Protein AF-A0A645G2M2-F1 (afdb_monomer_lite)

Structure (mmCIF, N/CA/C/O backbone):
data_AF-A0A645G2M2-F1
#
_entry.id   AF-A0A645G2M2-F1
#
loop_
_atom_site.group_PDB
_atom_site.id
_atom_site.type_symbol
_atom_site.label_atom_id
_atom_site.label_alt_id
_atom_site.label_comp_id
_atom_site.label_asym_id
_atom_site.label_entity_id
_atom_site.label_seq_id
_atom_site.pdbx_PDB_ins_code
_atom_site.Cartn_x
_atom_site.Cartn_y
_atom_site.Cartn_z
_atom_site.occupancy
_atom_site.B_iso_or_equiv
_atom_site.auth_seq_id
_atom_site.auth_comp_id
_atom_site.auth_asym_id
_atom_site.auth_atom_id
_atom_site.pdbx_PDB_model_num
ATOM 1 N N . MET A 1 1 ? 15.052 -11.930 36.124 1.00 52.44 1 MET A N 1
ATOM 2 C CA . MET A 1 1 ? 15.677 -11.937 34.784 1.00 52.44 1 MET A CA 1
ATOM 3 C C . MET A 1 1 ? 15.078 -10.793 33.991 1.00 52.44 1 MET A C 1
ATOM 5 O O . MET A 1 1 ? 13.854 -10.722 33.964 1.00 52.44 1 MET A O 1
ATOM 9 N N . PRO A 1 2 ? 15.874 -9.886 33.407 1.00 64.19 2 PRO A N 1
ATOM 10 C CA . PRO A 1 2 ? 15.335 -8.929 32.454 1.00 64.19 2 PRO A CA 1
ATOM 11 C C . PRO A 1 2 ? 14.940 -9.687 31.183 1.00 64.19 2 PRO A C 1
ATOM 13 O O . PRO A 1 2 ? 15.710 -10.508 30.684 1.00 64.19 2 PRO A O 1
ATOM 16 N N . TYR A 1 3 ? 13.734 -9.439 30.689 1.00 66.44 3 TYR A N 1
ATOM 17 C CA . TYR A 1 3 ? 13.311 -9.850 29.357 1.00 66.44 3 TYR A CA 1
ATOM 18 C C . TYR A 1 3 ? 12.886 -8.601 28.593 1.00 66.44 3 TYR A C 1
ATOM 20 O O . TYR A 1 3 ? 12.409 -7.633 29.184 1.00 66.44 3 TYR A O 1
ATOM 28 N N . TYR A 1 4 ? 13.092 -8.622 27.283 1.00 69.81 4 TYR A N 1
ATOM 29 C CA . TYR A 1 4 ? 12.605 -7.585 26.388 1.00 69.81 4 TYR A CA 1
ATOM 30 C C . TYR A 1 4 ? 11.262 -8.039 25.823 1.00 69.81 4 TYR A C 1
ATOM 32 O O . TYR A 1 4 ? 11.149 -9.161 25.327 1.00 69.81 4 TYR A O 1
ATOM 40 N N . LEU A 1 5 ? 10.252 -7.178 25.915 1.00 73.94 5 LEU A N 1
ATOM 41 C CA . LEU A 1 5 ? 8.963 -7.368 25.261 1.00 73.94 5 LEU A CA 1
ATOM 42 C C . LEU A 1 5 ? 8.976 -6.574 23.953 1.00 73.94 5 LEU A C 1
ATOM 44 O O . LEU A 1 5 ? 9.219 -5.369 23.967 1.00 73.94 5 LEU A O 1
ATOM 48 N N . ILE A 1 6 ? 8.735 -7.251 22.832 1.00 72.31 6 ILE A N 1
ATOM 49 C CA . ILE A 1 6 ? 8.550 -6.617 21.525 1.00 72.31 6 ILE A CA 1
ATOM 50 C C . ILE A 1 6 ? 7.101 -6.862 21.120 1.00 72.31 6 ILE A C 1
ATOM 52 O O . ILE A 1 6 ? 6.729 -7.989 20.796 1.00 72.31 6 ILE A O 1
ATOM 56 N N . GLU A 1 7 ? 6.285 -5.813 21.143 1.00 71.19 7 GLU A N 1
ATOM 57 C CA . GLU A 1 7 ? 4.916 -5.861 20.636 1.00 71.19 7 GLU A CA 1
ATOM 58 C C . GLU A 1 7 ? 4.895 -5.418 19.174 1.00 71.19 7 GLU A C 1
ATOM 60 O O . GLU A 1 7 ? 5.444 -4.376 18.814 1.00 71.19 7 GLU A O 1
ATOM 65 N N . LYS A 1 8 ? 4.264 -6.219 18.313 1.00 67.19 8 LYS A N 1
ATOM 66 C CA . LYS A 1 8 ? 4.133 -5.914 16.889 1.00 67.19 8 LYS A CA 1
ATOM 67 C C . LYS A 1 8 ? 2.723 -6.229 16.424 1.00 67.19 8 LYS A C 1
ATOM 69 O O . LYS A 1 8 ? 2.243 -7.347 16.601 1.00 67.19 8 LYS A O 1
ATOM 74 N N . ARG A 1 9 ? 2.069 -5.251 15.800 1.00 68.56 9 ARG A N 1
ATOM 75 C CA . ARG A 1 9 ? 0.780 -5.467 15.140 1.00 68.56 9 ARG A CA 1
ATOM 76 C C . ARG A 1 9 ? 1.024 -6.194 13.823 1.00 68.56 9 ARG A C 1
ATOM 78 O O . ARG A 1 9 ? 1.852 -5.770 13.022 1.00 68.56 9 ARG A O 1
ATOM 85 N N . VAL A 1 10 ? 0.316 -7.297 13.621 1.00 67.94 10 VAL A N 1
ATOM 86 C CA . VAL A 1 10 ? 0.333 -8.071 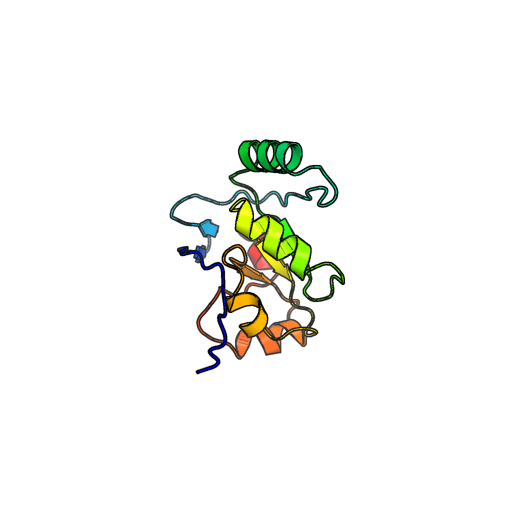12.377 1.00 67.94 10 VAL A CA 1
ATOM 87 C C . VAL A 1 10 ? -1.092 -8.201 11.861 1.00 67.94 10 VAL A C 1
ATOM 89 O O . VAL A 1 10 ? -2.039 -8.220 12.644 1.00 67.94 10 VAL A O 1
ATOM 92 N N . GLY A 1 11 ? -1.243 -8.280 10.545 1.00 71.06 11 GLY A N 1
ATOM 93 C CA . GLY A 1 11 ? -2.528 -8.499 9.891 1.00 71.06 11 GLY A CA 1
ATOM 94 C C . GLY A 1 11 ? -2.380 -9.525 8.778 1.00 71.06 11 GLY A C 1
ATOM 95 O O . GLY A 1 11 ? -1.338 -9.587 8.121 1.00 71.06 11 GLY A O 1
ATOM 96 N N . PHE A 1 12 ? -3.420 -10.327 8.574 1.00 70.62 12 PHE A N 1
ATOM 97 C CA . PHE A 1 12 ? -3.484 -11.313 7.501 1.00 70.62 12 PHE A CA 1
ATOM 98 C C . PHE A 1 12 ? -4.315 -10.755 6.350 1.00 70.62 12 PHE A C 1
ATOM 100 O O . PHE A 1 12 ? -5.401 -10.219 6.568 1.00 70.62 12 PHE A O 1
ATOM 107 N N . ARG A 1 13 ? -3.797 -10.874 5.128 1.00 75.88 13 ARG A N 1
ATOM 108 C CA . ARG A 1 13 ? -4.512 -10.497 3.908 1.00 75.88 13 ARG A CA 1
ATOM 109 C C . ARG A 1 13 ? -4.132 -11.409 2.756 1.00 75.88 13 ARG A C 1
ATOM 111 O O . ARG A 1 13 ? -3.018 -11.930 2.726 1.00 75.88 13 ARG A O 1
ATOM 118 N N . PHE A 1 14 ? -5.023 -11.487 1.781 1.00 75.94 14 PHE A N 1
ATOM 119 C CA . PHE A 1 14 ? -4.803 -12.153 0.506 1.00 75.94 14 PHE A CA 1
ATOM 120 C C . PHE A 1 14 ? -4.985 -11.114 -0.596 1.00 75.94 14 PHE A C 1
ATOM 122 O O . PHE A 1 14 ? -6.111 -10.736 -0.910 1.00 75.94 14 PHE A O 1
ATOM 129 N N . ALA A 1 15 ? -3.872 -10.583 -1.099 1.00 77.06 15 ALA A N 1
ATOM 130 C CA . ALA A 1 15 ? -3.875 -9.670 -2.235 1.00 77.06 15 ALA A CA 1
ATOM 131 C C . ALA A 1 15 ? -3.679 -10.489 -3.510 1.00 77.06 15 ALA A C 1
ATOM 133 O O . ALA A 1 15 ? -2.647 -11.145 -3.670 1.00 77.06 15 ALA A O 1
ATOM 134 N N . GLU A 1 16 ? -4.659 -10.450 -4.404 1.00 81.06 16 GLU A N 1
ATOM 135 C CA . GLU A 1 16 ? -4.586 -11.111 -5.700 1.00 81.06 16 GLU A CA 1
ATOM 136 C C . GLU A 1 16 ? -4.604 -10.052 -6.792 1.00 81.06 16 GLU A C 1
ATOM 138 O O . GLU A 1 16 ? -5.433 -9.141 -6.819 1.00 81.06 16 GLU A O 1
ATOM 143 N N . LEU A 1 17 ? -3.646 -10.173 -7.701 1.00 78.81 17 LEU A N 1
ATOM 144 C CA . LEU A 1 17 ? -3.516 -9.298 -8.844 1.00 78.81 17 LEU A CA 1
ATOM 145 C C . LEU A 1 17 ? -3.712 -10.133 -10.103 1.00 78.81 17 LEU A C 1
ATOM 147 O O . LEU A 1 17 ? -2.906 -11.015 -10.402 1.00 78.81 17 LEU A O 1
ATOM 151 N N . THR A 1 18 ? -4.780 -9.844 -10.833 1.00 79.75 18 THR A N 1
ATOM 152 C CA . THR A 1 18 ? -5.068 -10.448 -12.140 1.00 79.75 18 THR A CA 1
ATOM 153 C C . THR A 1 18 ? -4.793 -9.439 -13.254 1.00 79.75 18 THR A C 1
ATOM 155 O O . THR A 1 18 ? -4.391 -8.310 -12.980 1.00 79.75 18 THR A O 1
ATOM 158 N N . SER A 1 19 ? -5.001 -9.820 -14.517 1.00 72.31 19 SER A N 1
ATOM 159 C CA . SER A 1 19 ? -4.921 -8.875 -15.640 1.00 72.31 19 SER A CA 1
ATOM 160 C C . SER A 1 19 ? -5.994 -7.784 -15.598 1.00 72.31 19 SER A C 1
ATOM 162 O O . SER A 1 19 ? -5.798 -6.739 -16.212 1.00 72.31 19 SER A O 1
ATOM 164 N N . ASP A 1 20 ? -7.094 -8.018 -14.872 1.00 74.38 20 ASP A N 1
ATOM 165 C CA . ASP A 1 20 ? -8.328 -7.233 -15.001 1.00 74.38 20 ASP A CA 1
ATOM 166 C C . ASP A 1 20 ? -8.738 -6.541 -13.689 1.00 74.38 20 ASP A C 1
ATOM 168 O O . ASP A 1 20 ? -9.591 -5.650 -13.682 1.00 74.38 20 ASP A O 1
ATOM 172 N N . ALA A 1 21 ? -8.181 -6.980 -12.557 1.00 79.75 21 ALA A N 1
ATOM 173 C CA . ALA A 1 21 ? -8.527 -6.458 -11.243 1.00 79.75 21 ALA A CA 1
ATOM 174 C C . ALA A 1 21 ? -7.449 -6.730 -10.187 1.00 79.75 21 ALA A C 1
ATOM 176 O O . ALA A 1 21 ? -6.804 -7.785 -10.177 1.00 79.75 21 ALA A O 1
ATOM 177 N N . LEU A 1 22 ? -7.354 -5.796 -9.238 1.00 82.19 22 LEU A N 1
ATOM 178 C CA . LEU A 1 22 ? -6.778 -6.010 -7.915 1.00 82.19 22 LEU A CA 1
ATOM 179 C C . LEU A 1 22 ? -7.899 -6.405 -6.946 1.00 82.19 22 LEU A C 1
ATOM 181 O O . LEU A 1 22 ? -8.889 -5.679 -6.810 1.00 82.19 22 LEU A O 1
ATOM 185 N N . THR A 1 23 ? -7.741 -7.528 -6.252 1.00 84.56 23 THR A N 1
ATOM 186 C CA . THR A 1 23 ? -8.636 -7.938 -5.168 1.00 84.56 23 THR A CA 1
ATOM 187 C C . THR A 1 23 ? -7.862 -8.084 -3.863 1.00 84.56 23 THR A C 1
ATOM 189 O O . THR A 1 23 ? -6.703 -8.500 -3.834 1.00 84.56 23 THR A O 1
ATOM 192 N N . ILE A 1 24 ? -8.496 -7.707 -2.756 1.00 81.94 24 ILE A N 1
ATOM 193 C CA . ILE A 1 24 ? -7.953 -7.874 -1.409 1.00 81.94 24 ILE A CA 1
ATOM 194 C C . ILE A 1 24 ? -9.007 -8.588 -0.575 1.00 81.94 24 ILE A C 1
ATOM 196 O O . ILE A 1 24 ? -10.128 -8.102 -0.428 1.00 81.94 24 ILE A O 1
ATOM 200 N N . ASN A 1 25 ? -8.653 -9.757 -0.039 1.00 79.25 25 ASN A N 1
ATOM 201 C CA . ASN A 1 25 ? -9.564 -10.636 0.702 1.00 79.25 25 ASN A CA 1
ATOM 202 C C . ASN A 1 25 ? -10.850 -10.954 -0.088 1.00 79.25 25 ASN A C 1
ATOM 204 O O . ASN A 1 25 ? -11.937 -11.007 0.480 1.00 79.25 25 ASN A O 1
ATOM 208 N N . GLY A 1 26 ? -10.731 -11.110 -1.410 1.00 79.19 26 GLY A N 1
ATOM 209 C CA . GLY A 1 26 ? -11.861 -11.360 -2.309 1.00 79.19 26 GLY A CA 1
ATOM 210 C C . GLY A 1 26 ? -12.675 -10.120 -2.700 1.00 79.19 26 GLY A C 1
ATOM 211 O O . GLY A 1 26 ? -13.526 -10.221 -3.580 1.00 79.19 26 GLY A O 1
ATOM 212 N N . ASN A 1 27 ? -12.404 -8.944 -2.122 1.00 81.62 27 ASN A N 1
ATOM 213 C CA . ASN A 1 27 ? -13.070 -7.698 -2.501 1.00 81.62 27 ASN A CA 1
ATOM 214 C C . ASN A 1 27 ? -12.306 -6.998 -3.620 1.00 81.62 27 ASN A C 1
ATOM 216 O O . ASN A 1 27 ? -11.097 -6.787 -3.511 1.00 81.62 27 ASN A O 1
ATOM 220 N N . ARG A 1 28 ? -13.009 -6.605 -4.685 1.00 82.88 28 ARG A N 1
ATOM 221 C CA . ARG A 1 28 ? -12.415 -5.812 -5.764 1.00 82.88 28 ARG A CA 1
ATOM 222 C C . ARG A 1 28 ? -12.100 -4.410 -5.261 1.00 82.88 28 ARG A C 1
ATOM 224 O O . ARG A 1 28 ? -12.975 -3.724 -4.739 1.00 82.88 28 ARG A O 1
ATOM 231 N N . ILE A 1 29 ? -10.858 -3.996 -5.468 1.00 82.44 29 ILE A N 1
ATOM 232 C CA . ILE A 1 29 ? -10.413 -2.642 -5.175 1.00 82.44 29 ILE A CA 1
ATOM 233 C C . ILE A 1 29 ? -10.772 -1.745 -6.359 1.00 82.44 29 ILE A C 1
ATOM 235 O O . ILE A 1 29 ? -10.531 -2.085 -7.517 1.00 82.44 29 ILE A O 1
ATOM 239 N N . SER A 1 30 ? -11.404 -0.620 -6.048 1.00 71.31 30 SER A N 1
ATOM 240 C CA . SER A 1 30 ? -11.679 0.479 -6.957 1.00 71.31 30 SER A CA 1
ATOM 241 C C . SER A 1 30 ? -10.376 1.137 -7.385 1.00 71.31 30 SER A C 1
ATOM 243 O O . SER A 1 30 ? -9.460 1.327 -6.588 1.00 71.31 30 SER A O 1
ATOM 245 N N . GLY A 1 31 ? -10.328 1.542 -8.647 1.00 67.81 31 GLY A N 1
ATOM 246 C CA . GLY A 1 31 ? -9.183 2.222 -9.230 1.00 67.81 31 GLY A CA 1
ATOM 247 C C . GLY A 1 31 ? -8.965 3.662 -8.865 1.00 67.81 31 GLY A C 1
ATOM 248 O O . GLY A 1 31 ? -8.006 4.289 -9.307 1.00 67.81 31 GLY A O 1
ATOM 249 N N . VAL A 1 32 ? -9.868 4.191 -8.059 1.00 70.81 32 VAL A N 1
ATOM 250 C CA . VAL A 1 32 ? -9.790 5.557 -7.593 1.00 70.81 32 VAL A CA 1
ATOM 251 C C . VAL A 1 32 ? -8.856 5.584 -6.393 1.00 70.81 32 VAL A C 1
ATOM 253 O O . VAL A 1 32 ? -9.179 5.045 -5.332 1.00 70.81 32 VAL A O 1
ATOM 256 N N . SER A 1 33 ? -7.699 6.225 -6.565 1.00 77.62 33 SER A N 1
ATOM 257 C CA . SER A 1 33 ? -6.844 6.566 -5.436 1.00 77.62 33 SER A CA 1
ATOM 258 C C . SER A 1 33 ? -7.588 7.525 -4.518 1.00 77.62 33 SER A C 1
ATOM 260 O O . SER A 1 33 ? -8.102 8.555 -4.954 1.00 77.62 33 SER A O 1
ATOM 262 N N . PHE A 1 34 ? -7.608 7.187 -3.244 1.00 80.31 34 PHE A N 1
ATOM 263 C CA . PHE A 1 34 ? -8.108 8.026 -2.181 1.00 80.31 34 PHE A CA 1
ATOM 264 C C . PHE A 1 34 ? -6.920 8.726 -1.506 1.00 80.31 34 PHE A C 1
ATOM 266 O O . PHE A 1 34 ? -5.920 8.087 -1.169 1.00 80.31 34 PHE A O 1
ATOM 273 N N . GLU A 1 35 ? -7.013 10.045 -1.338 1.00 83.94 35 GLU A N 1
ATOM 274 C CA . GLU A 1 35 ? -5.995 10.873 -0.683 1.00 83.94 35 GLU A CA 1
ATOM 275 C C . GLU A 1 35 ? -6.545 11.388 0.658 1.00 83.94 35 GLU A C 1
ATOM 277 O O . GLU A 1 35 ? -7.075 12.499 0.719 1.00 83.94 35 GLU A O 1
ATOM 282 N N . PRO A 1 36 ? -6.479 10.584 1.738 1.00 82.88 36 PRO A N 1
ATOM 283 C CA . PRO A 1 36 ? -6.956 11.017 3.041 1.00 82.88 36 PRO A CA 1
ATOM 284 C C . PRO A 1 36 ? -6.092 12.141 3.597 1.00 82.88 36 PRO A C 1
ATOM 286 O O . PRO A 1 36 ? -4.859 12.103 3.511 1.00 82.88 36 PRO A O 1
ATOM 289 N N . ASP A 1 37 ? -6.733 13.065 4.308 1.00 88.06 37 ASP A N 1
ATOM 290 C CA . ASP A 1 37 ? -6.017 13.921 5.239 1.00 88.06 37 ASP A CA 1
ATOM 291 C C . ASP A 1 37 ? -5.636 13.112 6.492 1.00 88.06 37 ASP A C 1
ATOM 293 O O . ASP A 1 37 ? -6.450 12.775 7.353 1.00 88.06 37 ASP A O 1
ATOM 297 N N . PHE A 1 38 ? -4.351 12.773 6.582 1.00 87.88 38 PHE A N 1
ATOM 298 C CA . PHE A 1 38 ? -3.777 12.025 7.699 1.00 87.88 38 PHE A CA 1
ATOM 299 C C . PHE A 1 38 ? -3.675 12.835 8.998 1.00 87.88 38 PHE A C 1
ATOM 301 O O . PHE A 1 38 ? -3.298 12.258 10.021 1.00 87.88 38 PHE A O 1
ATOM 308 N N . LEU A 1 39 ? -3.984 14.135 8.975 1.00 88.88 39 LEU A N 1
ATOM 309 C CA . LEU A 1 39 ? -4.017 15.001 10.153 1.00 88.88 39 LEU A CA 1
ATOM 310 C C . LEU A 1 39 ? -5.385 15.027 10.836 1.00 88.88 39 LEU A C 1
ATOM 312 O O . LEU A 1 39 ? -5.480 15.539 11.952 1.00 88.88 39 LEU A O 1
ATOM 316 N N . LEU A 1 40 ? -6.419 14.451 10.212 1.00 89.56 40 LEU A N 1
ATOM 317 C CA . LEU A 1 40 ? -7.751 14.379 10.807 1.00 89.56 40 LEU A CA 1
ATOM 318 C C . LEU A 1 40 ? -7.718 13.681 12.176 1.00 89.56 40 LEU A C 1
ATOM 320 O O . LEU A 1 40 ? -6.872 12.802 12.407 1.00 89.56 40 LEU A O 1
ATOM 324 N N . PRO A 1 41 ? -8.652 14.009 13.082 1.00 91.75 41 PRO A N 1
ATOM 325 C CA . PRO A 1 41 ? -8.918 13.214 14.272 1.00 91.75 41 PRO A CA 1
ATOM 326 C C . PRO A 1 41 ? -9.210 11.750 13.936 1.00 91.75 41 PRO A C 1
ATOM 328 O O . PRO A 1 41 ? -9.551 11.393 12.807 1.00 91.75 41 PRO A O 1
ATOM 331 N N . GLU A 1 42 ? -9.036 10.875 14.921 1.00 87.56 42 GLU A N 1
ATOM 332 C CA . GLU A 1 42 ? -9.163 9.434 14.713 1.00 87.56 42 GLU A CA 1
ATOM 333 C C . GLU A 1 42 ? -10.562 9.026 14.224 1.00 87.56 42 GLU A C 1
ATOM 335 O O . GLU A 1 42 ? -10.670 8.330 13.218 1.00 87.56 42 GLU A O 1
ATOM 340 N N . GLU A 1 43 ? -11.604 9.535 14.881 1.00 88.38 43 GLU A N 1
ATOM 341 C CA . GLU A 1 43 ? -13.015 9.238 14.592 1.00 88.38 43 GLU A CA 1
ATOM 342 C C . GLU A 1 43 ? -13.440 9.703 13.187 1.00 88.38 43 GLU A C 1
ATOM 344 O O . GLU A 1 43 ? -14.146 9.000 12.461 1.00 88.38 43 GLU A O 1
ATOM 349 N N . GLU A 1 44 ? -12.962 10.876 12.763 1.00 88.81 44 GLU A N 1
ATOM 350 C CA . GLU A 1 44 ? -13.240 11.423 11.430 1.00 88.81 44 GLU A CA 1
ATOM 351 C C . GLU A 1 44 ? -12.557 10.597 10.337 1.00 88.81 44 GLU A C 1
ATOM 353 O O . GLU A 1 44 ? -13.151 10.301 9.301 1.00 88.81 44 GLU A O 1
ATOM 358 N N . PHE A 1 45 ? -11.320 10.168 10.589 1.00 88.31 45 PHE A N 1
ATOM 359 C CA . PHE A 1 45 ? -10.586 9.316 9.661 1.00 88.31 45 PHE A CA 1
ATOM 360 C C . PHE A 1 45 ? -11.214 7.927 9.543 1.00 88.31 45 PHE A C 1
ATOM 362 O O . PHE A 1 45 ? -11.291 7.396 8.440 1.00 88.31 45 PHE A O 1
ATOM 369 N N . GLU A 1 46 ? -11.676 7.341 10.649 1.00 87.38 46 GLU A N 1
ATOM 370 C CA . GLU A 1 46 ? -12.390 6.062 10.636 1.00 87.38 46 GLU A CA 1
ATOM 371 C C . GLU A 1 46 ? -13.665 6.147 9.791 1.00 87.38 46 GLU A C 1
ATOM 373 O O . GLU A 1 46 ? -13.887 5.298 8.926 1.00 87.38 46 GLU A O 1
ATOM 378 N N . THR A 1 47 ? -14.451 7.211 9.981 1.00 86.44 47 THR A N 1
ATOM 379 C CA . THR A 1 47 ? -15.675 7.462 9.205 1.00 86.44 47 THR A CA 1
ATOM 380 C C . THR A 1 47 ? -15.365 7.558 7.711 1.00 86.44 47 THR A C 1
ATOM 382 O O . THR A 1 47 ? -15.971 6.856 6.902 1.00 86.44 47 THR A O 1
ATOM 385 N N . LEU A 1 48 ? -14.353 8.352 7.355 1.00 85.25 48 LEU A N 1
ATOM 386 C CA . LEU A 1 48 ? -13.907 8.535 5.977 1.00 85.25 48 LEU A CA 1
ATOM 387 C C . LEU A 1 48 ? -13.432 7.215 5.339 1.00 85.25 48 LEU A C 1
ATOM 389 O O . LEU A 1 48 ? -13.752 6.924 4.190 1.00 85.25 48 LEU A O 1
ATOM 393 N N . CYS A 1 49 ? -12.713 6.378 6.093 1.00 83.31 49 CYS A N 1
ATOM 394 C CA . CYS A 1 49 ? -12.272 5.063 5.621 1.00 83.31 49 CYS A CA 1
ATOM 395 C C . CYS A 1 49 ? -13.436 4.084 5.423 1.00 83.31 49 CYS A C 1
ATOM 397 O O . CYS A 1 49 ? -13.379 3.248 4.522 1.00 83.31 49 CYS A O 1
ATOM 399 N N . GLY A 1 50 ? -14.482 4.176 6.249 1.00 77.94 50 GLY A N 1
ATOM 400 C CA . GLY A 1 50 ? -15.682 3.349 6.126 1.00 77.94 50 GLY A CA 1
ATOM 401 C C . GLY A 1 50 ? -16.467 3.625 4.842 1.00 77.94 50 GLY A C 1
ATOM 402 O O . GLY A 1 50 ? -16.929 2.686 4.194 1.00 77.94 50 GLY A O 1
ATOM 403 N N . GLU A 1 51 ? -16.575 4.893 4.438 1.00 77.00 51 GLU A N 1
ATOM 404 C CA . GLU A 1 51 ? -17.246 5.293 3.191 1.00 77.00 51 GLU A CA 1
ATOM 405 C C . GLU A 1 51 ? -16.468 4.852 1.939 1.00 77.00 51 GLU A C 1
ATOM 407 O O . GLU A 1 51 ? -17.063 4.510 0.914 1.00 77.00 51 GLU A O 1
ATOM 412 N N . ASP A 1 52 ? -15.140 4.775 2.052 1.00 74.44 52 ASP A N 1
ATOM 413 C CA . ASP A 1 52 ? -14.214 4.507 0.952 1.00 74.44 52 ASP A CA 1
ATOM 414 C C . ASP A 1 52 ? -13.531 3.131 1.023 1.00 74.44 52 ASP A C 1
ATOM 416 O O . ASP A 1 52 ? -12.482 2.918 0.417 1.00 74.44 52 ASP A O 1
ATOM 420 N N . ALA A 1 53 ? -14.150 2.151 1.688 1.00 68.56 53 ALA A N 1
ATOM 421 C CA . ALA A 1 53 ? -13.573 0.823 1.945 1.00 68.56 53 ALA A CA 1
ATOM 422 C C . ALA A 1 53 ? -13.135 0.025 0.692 1.00 68.56 53 ALA A C 1
ATOM 424 O O . ALA A 1 53 ? -12.399 -0.955 0.804 1.00 68.56 53 ALA A O 1
ATOM 425 N N . SER A 1 54 ? -13.578 0.422 -0.507 1.00 71.25 54 SER A N 1
ATOM 426 C CA . SER A 1 54 ? -13.141 -0.173 -1.779 1.00 71.25 54 SER A CA 1
ATOM 427 C C . SER A 1 54 ? -11.945 0.535 -2.424 1.00 71.25 54 SER A C 1
ATOM 429 O O . SER A 1 54 ? -11.418 0.022 -3.404 1.00 71.25 54 SER A O 1
ATOM 431 N N . ARG A 1 55 ? -11.506 1.696 -1.933 1.00 83.25 55 ARG A N 1
ATOM 432 C CA . ARG A 1 55 ? -10.416 2.491 -2.523 1.00 83.25 55 ARG A CA 1
ATOM 433 C C . ARG A 1 55 ? -9.059 2.109 -1.933 1.00 83.25 55 ARG A C 1
ATOM 435 O O . ARG A 1 55 ? -8.963 1.376 -0.951 1.00 83.25 55 ARG A O 1
ATOM 442 N N . TYR A 1 56 ? -7.992 2.617 -2.543 1.00 86.25 56 TYR A N 1
ATOM 443 C CA . TYR A 1 56 ? -6.630 2.477 -2.030 1.00 86.25 56 TYR A CA 1
ATOM 444 C C . TYR A 1 56 ? -5.972 3.840 -1.843 1.00 86.25 56 TYR A C 1
ATOM 446 O O . TYR A 1 56 ? -6.296 4.798 -2.540 1.00 86.25 56 TYR A O 1
ATOM 454 N N . VAL A 1 57 ? -4.986 3.906 -0.952 1.00 90.38 57 VAL A N 1
ATOM 455 C CA . VAL A 1 57 ? -4.124 5.080 -0.799 1.00 90.38 57 VAL A CA 1
ATOM 456 C C . VAL A 1 57 ? -2.807 4.839 -1.515 1.00 90.38 57 VAL A C 1
ATOM 458 O O . VAL A 1 57 ? -2.190 3.781 -1.380 1.00 90.38 57 VAL A O 1
ATOM 461 N N . PHE A 1 58 ? -2.354 5.833 -2.269 1.00 90.94 58 PHE A N 1
ATOM 462 C CA . PHE A 1 58 ? -1.033 5.813 -2.879 1.00 90.94 58 PHE A CA 1
ATOM 463 C C . PHE A 1 58 ? -0.028 6.529 -1.972 1.00 90.94 58 PHE A C 1
ATOM 465 O O . PHE A 1 58 ? -0.180 7.715 -1.692 1.00 90.94 58 PHE A O 1
ATOM 472 N N . LEU A 1 59 ? 1.022 5.831 -1.537 1.00 93.25 59 LEU A N 1
ATOM 473 C CA . LEU A 1 59 ? 2.117 6.408 -0.748 1.00 93.25 59 LEU A CA 1
ATOM 474 C C . LEU A 1 59 ? 3.456 6.167 -1.442 1.00 93.25 59 LEU A C 1
ATOM 476 O O . LEU A 1 59 ? 3.601 5.210 -2.195 1.00 93.25 59 LEU A O 1
ATOM 480 N N . LYS A 1 60 ? 4.447 7.021 -1.179 1.00 92.56 60 LYS A N 1
ATOM 481 C CA . LYS A 1 60 ? 5.819 6.856 -1.685 1.00 92.56 60 LYS A CA 1
ATOM 482 C C . LYS A 1 60 ? 6.762 6.495 -0.546 1.00 92.56 60 LYS A C 1
ATOM 484 O O . LYS A 1 60 ? 6.647 7.049 0.544 1.00 92.56 60 LYS A O 1
ATOM 489 N N . ASP A 1 61 ? 7.743 5.640 -0.815 1.00 92.69 61 ASP A N 1
ATOM 490 C CA . ASP A 1 61 ? 8.774 5.255 0.161 1.00 92.69 61 ASP A CA 1
ATOM 491 C C . ASP A 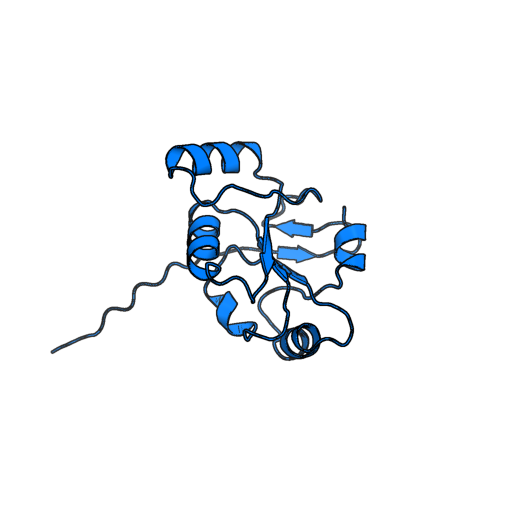1 61 ? 9.671 6.425 0.618 1.00 92.69 61 ASP A C 1
ATOM 493 O O . ASP A 1 61 ? 10.314 6.348 1.667 1.00 92.69 61 ASP A O 1
ATOM 497 N N . SER A 1 62 ? 9.685 7.514 -0.153 1.00 92.19 62 SER A N 1
ATOM 498 C CA . SER A 1 62 ? 10.387 8.763 0.142 1.00 92.19 62 SER A CA 1
ATOM 499 C C . SER A 1 62 ? 9.613 9.726 1.057 1.00 92.19 62 SER A C 1
ATOM 501 O O . SER A 1 62 ? 10.117 10.810 1.342 1.00 92.19 62 SER A O 1
ATOM 503 N N . ASP A 1 63 ? 8.381 9.403 1.463 1.00 93.06 63 ASP A N 1
ATOM 504 C CA . ASP A 1 63 ? 7.574 10.270 2.330 1.00 93.06 63 ASP A CA 1
ATOM 505 C C . ASP A 1 63 ? 8.182 10.340 3.751 1.00 93.06 63 ASP A C 1
ATOM 507 O O . ASP A 1 63 ? 8.385 9.300 4.385 1.00 93.06 63 ASP A O 1
ATOM 511 N N . PRO A 1 64 ? 8.479 11.538 4.291 1.00 91.31 64 PRO A N 1
ATOM 512 C CA . PRO A 1 64 ? 9.056 11.668 5.628 1.00 91.31 64 PRO A CA 1
ATOM 513 C C . PRO A 1 64 ? 8.115 11.198 6.750 1.00 91.31 64 PRO A C 1
ATOM 515 O O . PRO A 1 64 ? 8.591 10.784 7.802 1.00 91.31 64 PRO A O 1
ATOM 518 N N . ALA A 1 65 ? 6.797 11.229 6.536 1.00 92.81 65 ALA A N 1
ATOM 519 C CA . ALA A 1 65 ? 5.781 10.794 7.496 1.00 92.81 65 ALA A CA 1
ATOM 520 C C . ALA A 1 65 ? 5.243 9.379 7.199 1.00 92.81 65 ALA A C 1
ATOM 522 O O . ALA A 1 65 ? 4.205 8.983 7.733 1.00 92.81 65 ALA A O 1
ATOM 523 N N . LEU A 1 66 ? 5.932 8.610 6.345 1.00 93.25 66 LEU A N 1
ATOM 524 C CA . LEU A 1 66 ? 5.469 7.320 5.828 1.00 93.25 66 LEU A CA 1
ATOM 525 C C . LEU A 1 66 ? 5.035 6.335 6.915 1.00 93.25 66 LEU A C 1
ATOM 527 O O . LEU A 1 66 ? 4.005 5.686 6.779 1.00 93.25 66 LEU A O 1
ATOM 531 N N . GLU A 1 67 ? 5.815 6.219 7.985 1.00 92.50 67 GLU A N 1
ATOM 532 C CA . GLU A 1 67 ? 5.574 5.239 9.048 1.00 92.50 67 GLU A CA 1
ATOM 533 C C . GLU A 1 67 ? 4.273 5.523 9.784 1.00 92.50 67 GLU A C 1
ATOM 535 O O . GLU A 1 67 ? 3.423 4.642 9.870 1.00 92.50 67 GLU A O 1
ATOM 540 N N . ALA A 1 68 ? 4.061 6.774 10.195 1.00 91.31 68 ALA A N 1
ATOM 541 C CA . ALA A 1 68 ? 2.822 7.198 10.837 1.00 91.31 68 ALA A CA 1
ATOM 542 C C . ALA A 1 68 ? 1.604 6.974 9.923 1.00 91.31 68 ALA A C 1
ATOM 544 O O . ALA A 1 68 ? 0.560 6.496 10.372 1.00 91.31 68 ALA A O 1
ATOM 545 N N . LYS A 1 69 ? 1.742 7.253 8.619 1.00 93.19 69 LYS A N 1
ATOM 546 C CA . LYS A 1 69 ? 0.682 6.996 7.631 1.00 93.19 69 LYS A CA 1
ATOM 547 C C . LYS A 1 69 ? 0.385 5.503 7.490 1.00 93.19 69 LYS A C 1
ATOM 549 O O . LYS A 1 69 ? -0.778 5.110 7.497 1.00 93.19 69 LYS A O 1
ATOM 554 N N . LEU A 1 70 ? 1.416 4.662 7.412 1.00 92.19 70 LEU A N 1
ATOM 555 C CA . LEU A 1 70 ? 1.271 3.210 7.299 1.00 92.19 70 LEU A CA 1
ATOM 556 C C . LEU A 1 70 ? 0.682 2.573 8.558 1.00 92.19 70 LEU A C 1
ATOM 558 O O . LEU A 1 70 ? -0.145 1.667 8.444 1.00 92.19 70 LEU A O 1
ATOM 562 N N . GLU A 1 71 ? 1.070 3.040 9.744 1.00 91.06 71 GLU A N 1
ATOM 563 C CA . GLU A 1 71 ? 0.473 2.620 11.013 1.00 91.06 71 GLU A CA 1
ATOM 564 C C . GLU A 1 71 ? -1.015 2.953 11.050 1.00 91.06 71 GLU A C 1
ATOM 566 O O . GLU A 1 71 ? -1.833 2.095 11.390 1.00 91.06 71 GLU A O 1
ATOM 571 N N . ARG A 1 72 ? -1.372 4.170 10.629 1.00 90.88 72 ARG A N 1
ATOM 572 C CA . ARG A 1 72 ? -2.761 4.618 10.562 1.00 90.88 72 ARG A CA 1
ATOM 573 C C . ARG A 1 72 ? -3.566 3.796 9.554 1.00 90.88 72 ARG A C 1
ATOM 575 O O . ARG A 1 72 ? -4.591 3.232 9.922 1.00 90.88 72 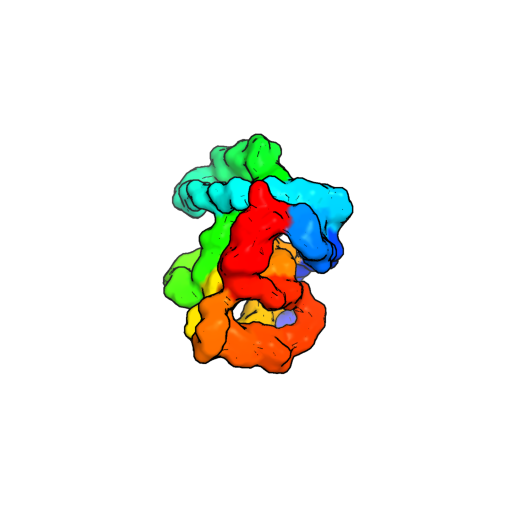ARG A O 1
ATOM 582 N N . CYS A 1 73 ? -3.071 3.617 8.329 1.00 90.38 73 CYS A N 1
ATOM 583 C CA . CYS A 1 73 ? -3.715 2.755 7.330 1.00 90.38 73 CYS A CA 1
ATOM 584 C C . CYS A 1 73 ? -3.858 1.306 7.819 1.00 90.38 73 CYS A C 1
ATOM 586 O O . CYS A 1 73 ? -4.900 0.693 7.618 1.00 90.38 73 CYS A O 1
ATOM 588 N N . SER A 1 74 ? -2.842 0.761 8.495 1.00 89.25 74 SER A N 1
ATOM 589 C CA . SER A 1 74 ? -2.900 -0.596 9.058 1.00 89.25 74 SER A CA 1
ATOM 590 C C . SER A 1 74 ? -3.951 -0.716 10.160 1.00 89.25 74 SER A C 1
ATOM 592 O O . SER A 1 74 ? -4.616 -1.743 10.246 1.00 89.25 74 SER A O 1
ATOM 594 N N . LYS A 1 75 ? -4.112 0.321 10.990 1.00 87.88 75 LYS A N 1
ATOM 595 C CA . LYS A 1 75 ? -5.110 0.366 12.065 1.00 87.88 75 LYS A CA 1
ATOM 596 C C . LYS A 1 75 ? -6.543 0.355 11.522 1.00 87.88 75 LYS A C 1
ATOM 598 O O . LYS A 1 75 ? -7.371 -0.358 12.073 1.00 87.88 75 LYS A O 1
ATOM 603 N N . PHE A 1 76 ? -6.804 1.095 10.444 1.00 86.62 76 PHE A N 1
ATOM 604 C CA . PHE A 1 76 ? -8.141 1.237 9.847 1.00 86.62 76 PHE A CA 1
ATOM 605 C C . PHE A 1 76 ? -8.409 0.299 8.663 1.00 86.62 76 PHE A C 1
ATOM 607 O O . PHE A 1 76 ? -9.450 0.393 8.025 1.00 86.62 76 PHE A O 1
ATOM 614 N N . GLY A 1 77 ? -7.481 -0.612 8.353 1.00 84.25 77 GLY A N 1
ATOM 615 C CA . GLY A 1 77 ? -7.657 -1.589 7.277 1.00 84.25 77 GLY A CA 1
ATOM 616 C C . GLY A 1 77 ? -7.654 -0.989 5.868 1.00 84.25 77 GLY A C 1
ATOM 617 O O . GLY A 1 77 ? -8.211 -1.590 4.956 1.00 84.25 77 GLY A O 1
ATOM 618 N N . VAL A 1 78 ? -7.020 0.169 5.675 1.00 87.31 78 VAL A N 1
ATOM 619 C CA . VAL A 1 78 ? -6.980 0.869 4.385 1.00 87.31 78 VAL A CA 1
ATOM 620 C C . VAL A 1 78 ? -5.901 0.260 3.488 1.00 87.31 78 VAL A C 1
ATOM 622 O O . VAL A 1 78 ? -4.729 0.271 3.876 1.00 87.31 78 VAL A O 1
ATOM 625 N N . PRO A 1 79 ? -6.235 -0.233 2.283 1.00 88.06 79 PRO A N 1
ATOM 626 C CA . PRO A 1 79 ? -5.248 -0.721 1.330 1.00 88.06 79 PRO A CA 1
ATOM 627 C C . PRO A 1 79 ? -4.280 0.368 0.869 1.00 88.06 79 PRO A C 1
ATOM 629 O O . PRO A 1 79 ? -4.688 1.470 0.510 1.00 88.06 79 PRO A O 1
ATOM 632 N N . VAL A 1 80 ? -2.991 0.038 0.808 1.00 89.88 80 VAL A N 1
ATOM 633 C CA . VAL A 1 80 ? -1.934 0.938 0.340 1.00 89.88 80 VAL A CA 1
ATOM 634 C C . VAL A 1 80 ? -1.234 0.352 -0.880 1.00 89.88 80 VAL A C 1
ATOM 636 O O . VAL A 1 80 ? -0.755 -0.787 -0.860 1.00 89.88 80 VAL A O 1
ATOM 639 N N . VAL A 1 81 ? -1.122 1.177 -1.920 1.00 90.19 81 VAL A N 1
ATOM 640 C CA . VAL A 1 81 ? -0.199 0.984 -3.038 1.00 90.19 81 VAL A CA 1
ATOM 641 C C . VAL A 1 81 ? 1.063 1.786 -2.740 1.00 90.19 81 VAL A C 1
ATOM 643 O O . VAL A 1 81 ? 1.012 3.000 -2.540 1.00 90.19 81 VAL A O 1
ATOM 646 N N . MET A 1 82 ? 2.202 1.103 -2.700 1.00 92.50 82 MET A N 1
ATOM 647 C CA . MET A 1 82 ? 3.483 1.692 -2.333 1.00 92.50 82 MET A CA 1
ATOM 648 C C . MET A 1 82 ? 4.343 1.966 -3.567 1.00 92.50 82 MET A C 1
ATOM 650 O O . MET A 1 82 ? 4.814 1.040 -4.227 1.00 92.50 82 MET A O 1
ATOM 654 N N . GLY A 1 83 ? 4.581 3.241 -3.851 1.00 92.62 83 GLY A N 1
ATOM 655 C CA . GLY A 1 83 ? 5.526 3.720 -4.850 1.00 92.62 83 GLY A CA 1
ATOM 656 C C . GLY A 1 83 ? 6.966 3.614 -4.352 1.00 92.62 83 GLY A C 1
ATOM 657 O O . GLY A 1 83 ? 7.364 4.354 -3.454 1.00 92.62 83 GLY A O 1
ATOM 658 N N . LEU A 1 84 ? 7.751 2.720 -4.948 1.00 91.38 84 LEU A N 1
ATOM 659 C CA . LEU A 1 84 ? 9.164 2.528 -4.637 1.00 91.38 84 LEU A CA 1
ATOM 660 C C . LEU A 1 84 ? 10.029 3.479 -5.470 1.00 91.38 84 LEU A C 1
ATOM 662 O O . LEU A 1 84 ? 10.018 3.433 -6.702 1.00 91.38 84 LEU A O 1
ATOM 666 N N . THR A 1 85 ? 10.825 4.304 -4.795 1.00 90.06 85 THR A N 1
ATOM 667 C CA . THR A 1 85 ? 11.858 5.157 -5.401 1.00 90.06 85 THR A CA 1
ATOM 668 C C . THR A 1 85 ? 13.263 4.580 -5.216 1.00 90.06 85 THR A C 1
ATOM 670 O O . THR A 1 85 ? 14.175 4.953 -5.951 1.00 90.06 85 THR A O 1
ATOM 673 N N . GLY A 1 86 ? 13.428 3.627 -4.289 1.00 86.31 86 GLY A N 1
ATOM 674 C CA . GLY A 1 86 ? 14.713 3.003 -3.954 1.00 86.31 86 GLY A CA 1
ATOM 675 C C . GLY A 1 86 ? 15.301 3.498 -2.631 1.00 86.31 86 GLY A C 1
ATOM 676 O O . GLY A 1 86 ? 16.395 3.083 -2.261 1.00 86.31 86 GLY A O 1
ATOM 677 N N . VAL A 1 87 ? 14.577 4.355 -1.903 1.00 90.19 87 VAL A N 1
ATOM 678 C CA . VAL A 1 87 ? 14.990 4.865 -0.587 1.00 90.19 87 VAL A CA 1
ATOM 679 C C . VAL A 1 87 ? 14.892 3.772 0.475 1.00 90.19 87 VAL A C 1
ATOM 681 O O . VAL A 1 87 ? 15.758 3.675 1.344 1.00 90.19 87 VAL A O 1
ATOM 684 N N . ARG A 1 88 ? 13.845 2.938 0.416 1.00 86.31 88 ARG A N 1
ATOM 685 C CA . ARG A 1 88 ? 13.621 1.850 1.378 1.00 86.31 88 ARG A CA 1
ATOM 686 C C . ARG A 1 88 ? 13.646 0.488 0.690 1.00 86.31 88 ARG A C 1
ATOM 688 O O . ARG A 1 88 ? 13.242 0.329 -0.461 1.00 86.31 88 ARG A O 1
ATOM 695 N N . ASN A 1 89 ? 14.105 -0.521 1.425 1.00 83.69 89 ASN A N 1
ATOM 696 C CA . ASN A 1 89 ? 14.026 -1.912 0.989 1.00 83.69 89 ASN A CA 1
ATOM 697 C C . ASN A 1 89 ? 12.584 -2.438 1.166 1.00 83.69 89 ASN A C 1
ATOM 699 O O . ASN A 1 89 ? 12.000 -2.181 2.218 1.00 83.69 89 ASN A O 1
ATOM 703 N N . PRO A 1 90 ? 12.017 -3.211 0.217 1.00 83.56 90 PRO A N 1
ATOM 704 C CA . PRO A 1 90 ? 10.698 -3.831 0.341 1.00 83.56 90 PRO A CA 1
ATOM 705 C C . PRO A 1 90 ? 10.449 -4.593 1.650 1.00 83.56 90 PRO A C 1
ATOM 707 O O . PRO A 1 90 ? 9.321 -4.615 2.142 1.00 83.56 90 PRO A O 1
ATOM 710 N N . SER A 1 91 ? 11.489 -5.181 2.253 1.00 83.50 91 SER A N 1
ATOM 711 C CA . SER A 1 91 ? 11.394 -5.879 3.542 1.00 83.50 91 SER A CA 1
ATOM 712 C C . SER A 1 91 ? 10.917 -4.978 4.685 1.00 83.50 91 SER A C 1
ATOM 714 O O . SER A 1 91 ? 10.257 -5.466 5.604 1.00 83.50 91 SER A O 1
ATOM 716 N N . PHE A 1 92 ? 11.161 -3.667 4.595 1.00 85.75 92 PHE A N 1
ATOM 717 C CA . PHE A 1 92 ? 10.633 -2.660 5.513 1.00 85.75 92 PHE A CA 1
ATOM 718 C C . PHE A 1 92 ? 9.103 -2.740 5.620 1.00 85.75 92 PHE A C 1
ATOM 720 O O . PHE A 1 92 ? 8.538 -2.652 6.705 1.00 85.75 92 PHE A O 1
ATOM 727 N N . PHE A 1 93 ? 8.423 -2.978 4.497 1.00 87.44 93 PHE A N 1
ATOM 728 C CA . PHE A 1 93 ? 6.963 -2.968 4.428 1.00 87.44 93 PHE A CA 1
ATOM 729 C C . PHE A 1 93 ? 6.312 -4.271 4.899 1.00 87.44 93 PHE A C 1
ATOM 731 O O . PHE A 1 93 ? 5.098 -4.315 5.081 1.00 87.44 93 PHE A O 1
ATOM 738 N N . SER A 1 94 ? 7.099 -5.324 5.151 1.00 81.50 94 SER A N 1
ATOM 739 C CA . SER A 1 94 ? 6.595 -6.621 5.634 1.00 81.50 94 SER A CA 1
ATOM 740 C C . SER A 1 94 ? 5.832 -6.516 6.959 1.00 81.50 94 SER A C 1
ATOM 742 O O . SER A 1 94 ? 5.025 -7.382 7.292 1.00 81.50 94 SER A O 1
ATOM 744 N N . THR A 1 95 ? 6.074 -5.448 7.719 1.00 81.94 95 THR A N 1
ATOM 745 C CA . THR A 1 95 ? 5.452 -5.196 9.018 1.00 81.94 95 THR A CA 1
ATOM 746 C C . THR A 1 95 ? 4.123 -4.457 8.919 1.00 81.94 95 THR A C 1
ATOM 748 O O . THR A 1 95 ? 3.434 -4.342 9.927 1.00 81.94 95 THR A O 1
ATOM 751 N N . TYR A 1 96 ? 3.762 -3.963 7.732 1.00 87.62 96 TYR A N 1
ATOM 752 C CA . TYR A 1 96 ? 2.581 -3.137 7.511 1.00 87.62 96 TYR A CA 1
ATOM 753 C C . TYR A 1 96 ? 1.559 -3.900 6.673 1.00 87.62 96 TYR A C 1
ATOM 755 O O . TYR A 1 96 ? 1.689 -3.982 5.446 1.00 87.62 96 TYR A O 1
ATOM 763 N N . PRO A 1 97 ? 0.525 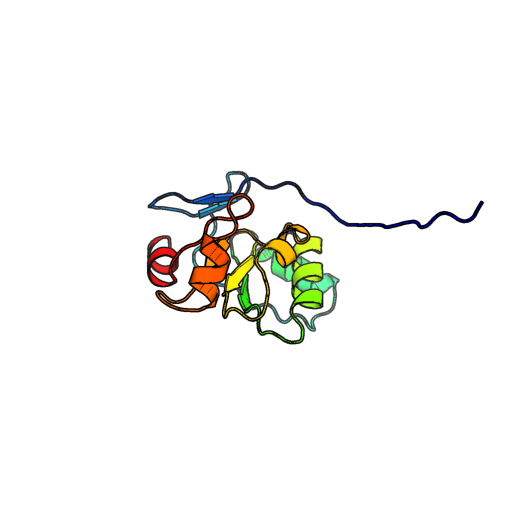-4.481 7.307 1.00 84.44 97 PRO A N 1
ATOM 764 C CA . PRO A 1 97 ? -0.433 -5.299 6.593 1.00 84.44 97 PRO A CA 1
ATOM 765 C C . PRO A 1 97 ? -1.280 -4.511 5.589 1.00 84.44 97 PRO A C 1
ATOM 767 O O . PRO A 1 97 ? -1.887 -5.123 4.728 1.00 84.44 97 PRO A O 1
ATOM 770 N N . CYS A 1 98 ? -1.308 -3.181 5.643 1.00 88.56 98 CYS A N 1
ATOM 771 C CA . CYS A 1 98 ? -1.986 -2.367 4.637 1.00 88.56 98 CYS A CA 1
ATOM 772 C C . CYS A 1 98 ? -1.295 -2.368 3.260 1.00 88.56 98 CYS A C 1
ATOM 774 O O . CYS A 1 98 ? -1.956 -2.105 2.259 1.00 88.56 98 CYS A O 1
ATOM 776 N N . VAL A 1 99 ? 0.008 -2.666 3.163 1.00 89.88 99 VAL A N 1
ATOM 777 C CA . VAL A 1 99 ? 0.763 -2.547 1.900 1.00 89.88 99 VAL A CA 1
ATOM 778 C C . VAL A 1 99 ? 0.461 -3.726 0.982 1.00 89.88 99 VAL A C 1
ATOM 780 O O . VAL A 1 99 ? 0.973 -4.823 1.177 1.00 89.88 99 VAL A O 1
ATOM 783 N N . CYS A 1 100 ? -0.379 -3.533 -0.028 1.00 84.81 100 CYS A N 1
ATOM 784 C CA . CYS A 1 100 ? -0.905 -4.642 -0.830 1.00 84.81 100 CYS A CA 1
ATOM 785 C C . CYS A 1 100 ? -0.247 -4.777 -2.198 1.00 84.81 100 CYS A C 1
ATOM 787 O O . CYS A 1 100 ? -0.214 -5.877 -2.736 1.00 84.81 100 CYS A O 1
ATOM 789 N N . VAL A 1 101 ? 0.277 -3.685 -2.751 1.00 86.88 101 VAL A N 1
ATOM 790 C CA . VAL A 1 101 ? 0.890 -3.652 -4.082 1.00 86.88 101 VAL A CA 1
ATOM 791 C C . VAL A 1 101 ? 2.084 -2.709 -4.052 1.00 86.88 101 VAL A C 1
ATOM 793 O O . VAL A 1 101 ? 2.009 -1.631 -3.461 1.00 86.88 101 VAL A O 1
ATOM 796 N N . PHE A 1 102 ? 3.169 -3.095 -4.714 1.00 89.62 102 PHE A N 1
ATOM 797 C CA . PHE A 1 102 ? 4.275 -2.202 -5.025 1.00 89.62 102 PHE A CA 1
ATOM 798 C C . PHE A 1 102 ? 4.147 -1.686 -6.448 1.00 89.62 102 PHE A C 1
ATOM 800 O O . PHE A 1 102 ? 3.807 -2.428 -7.368 1.00 89.62 102 PHE A O 1
ATOM 807 N N . THR A 1 103 ? 4.489 -0.421 -6.638 1.00 89.69 103 THR A N 1
ATOM 808 C CA . THR A 1 103 ? 4.652 0.169 -7.960 1.00 89.69 103 THR A CA 1
ATOM 809 C C . THR A 1 103 ? 5.981 0.881 -8.061 1.00 89.69 103 THR A C 1
ATOM 811 O O . THR A 1 103 ? 6.449 1.490 -7.102 1.00 89.69 103 THR A O 1
ATOM 814 N N . ALA A 1 104 ? 6.625 0.768 -9.212 1.00 89.19 104 ALA A N 1
ATOM 815 C CA . ALA A 1 104 ? 7.891 1.426 -9.476 1.00 89.19 104 ALA A CA 1
ATOM 816 C C . ALA A 1 104 ? 7.952 1.880 -10.933 1.00 89.19 104 ALA A C 1
ATOM 818 O O . ALA A 1 104 ? 7.295 1.321 -11.815 1.00 89.19 104 ALA A O 1
ATOM 819 N N . VAL A 1 105 ? 8.768 2.900 -11.188 1.00 88.12 105 VAL A N 1
ATOM 820 C CA . VAL A 1 105 ? 9.053 3.341 -12.555 1.00 88.12 105 VAL A CA 1
ATOM 821 C C . VAL A 1 105 ? 9.961 2.299 -13.226 1.00 88.12 105 VAL A C 1
ATOM 823 O O . VAL A 1 105 ? 10.962 1.916 -12.611 1.00 88.12 105 VAL A O 1
ATOM 826 N N . PRO A 1 106 ? 9.671 1.849 -14.461 1.00 87.38 106 PRO A N 1
ATOM 827 C CA . PRO A 1 106 ? 10.540 0.921 -15.182 1.00 87.38 106 PRO A CA 1
ATOM 828 C C . PRO A 1 106 ? 11.983 1.437 -15.284 1.00 87.38 106 PRO A C 1
ATOM 830 O O . PRO A 1 106 ? 12.221 2.591 -15.631 1.00 87.38 106 PRO A O 1
ATOM 833 N N . GLY A 1 107 ? 12.953 0.587 -14.960 1.00 85.06 107 GLY A N 1
ATOM 834 C CA . GLY A 1 107 ? 14.382 0.897 -14.926 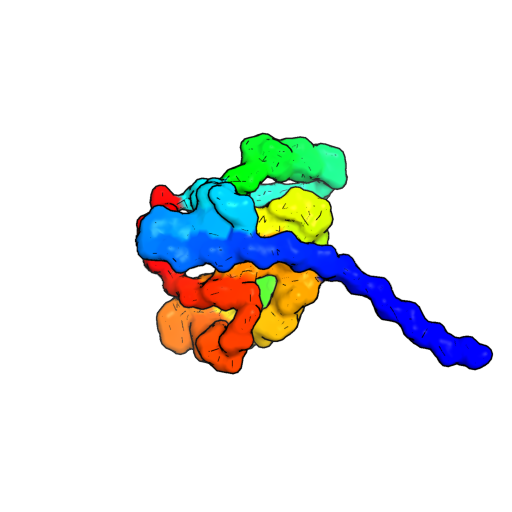1.00 85.06 107 GLY A CA 1
ATOM 835 C C . GLY A 1 107 ? 14.866 1.631 -13.670 1.00 85.06 107 GLY A C 1
ATOM 836 O O . GLY A 1 107 ? 16.075 1.814 -13.520 1.00 85.06 107 GLY A O 1
ATOM 837 N N . SER A 1 108 ? 13.971 2.039 -12.763 1.00 88.50 108 SER A N 1
ATOM 838 C CA . SER A 1 108 ? 14.348 2.758 -11.537 1.00 88.50 108 SER A CA 1
ATOM 839 C C . SER A 1 108 ? 15.029 1.868 -10.492 1.00 88.50 108 SER A C 1
ATOM 841 O O . SER A 1 108 ? 14.875 0.645 -10.482 1.00 88.50 108 SER A O 1
ATOM 843 N N . GLU A 1 109 ? 15.737 2.494 -9.548 1.00 87.81 109 GLU A N 1
ATOM 844 C CA . GLU A 1 109 ? 16.272 1.802 -8.365 1.00 87.81 109 GLU A CA 1
ATOM 845 C C . GLU A 1 109 ? 15.159 1.167 -7.518 1.00 87.81 109 GLU A C 1
ATOM 847 O O . GLU A 1 109 ? 15.330 0.065 -6.995 1.00 87.81 109 GLU A O 1
ATOM 852 N N . GLY A 1 110 ? 13.980 1.798 -7.461 1.00 86.06 110 GLY A N 1
ATOM 853 C CA . GLY A 1 110 ? 12.794 1.220 -6.831 1.00 86.06 110 GLY A CA 1
ATOM 854 C C . GLY A 1 110 ? 12.359 -0.102 -7.468 1.00 86.06 110 GLY A C 1
ATOM 855 O O . GLY A 1 110 ? 12.056 -1.056 -6.752 1.00 86.06 110 GLY A O 1
ATOM 856 N N . GLU A 1 111 ? 12.393 -0.205 -8.801 1.00 88.94 111 GLU A N 1
ATOM 857 C CA . GLU A 1 111 ? 12.043 -1.444 -9.506 1.00 88.94 111 GLU A CA 1
ATOM 858 C C . GLU A 1 111 ? 13.059 -2.555 -9.223 1.00 88.94 111 GLU A C 1
ATOM 860 O O . GLU A 1 111 ? 12.675 -3.684 -8.912 1.00 88.94 111 GLU A O 1
ATOM 865 N N . LYS A 1 112 ? 14.356 -2.237 -9.289 1.00 87.06 112 LYS A N 1
ATOM 866 C CA . LYS A 1 112 ? 15.431 -3.192 -8.978 1.00 87.06 112 LYS A CA 1
ATOM 867 C C . LYS A 1 112 ? 15.295 -3.724 -7.552 1.00 87.06 112 LYS A C 1
ATOM 869 O O . LYS A 1 112 ? 15.394 -4.929 -7.331 1.00 87.06 112 LYS A O 1
ATOM 874 N N . SER A 1 113 ? 15.017 -2.831 -6.603 1.00 82.69 113 SER A N 1
ATOM 875 C CA . SER A 1 113 ? 14.777 -3.167 -5.198 1.00 82.69 113 SER A CA 1
ATOM 876 C C . SER A 1 113 ? 13.562 -4.089 -5.035 1.00 82.69 113 SER A C 1
ATOM 878 O O . SER A 1 113 ? 13.663 -5.130 -4.389 1.00 82.69 113 SER A O 1
ATOM 880 N N . GLY A 1 114 ? 12.441 -3.770 -5.695 1.00 79.44 114 GLY A N 1
ATOM 881 C CA . GLY A 1 114 ? 11.212 -4.568 -5.661 1.00 79.44 114 GLY A CA 1
ATOM 882 C C . GLY A 1 114 ? 11.360 -5.973 -6.255 1.00 79.44 114 GLY A C 1
ATOM 883 O O . GLY A 1 114 ? 10.864 -6.938 -5.680 1.00 79.44 114 GLY A O 1
ATOM 884 N N . ARG A 1 115 ? 12.075 -6.119 -7.379 1.00 77.75 115 ARG A N 1
ATOM 885 C CA . ARG A 1 115 ? 12.275 -7.420 -8.048 1.00 77.75 115 ARG A CA 1
ATOM 886 C C . ARG A 1 115 ? 13.155 -8.387 -7.255 1.00 77.75 115 ARG A C 1
ATOM 888 O O . ARG A 1 115 ? 13.002 -9.596 -7.393 1.00 77.75 115 ARG A O 1
ATOM 895 N N . ASN A 1 116 ? 14.059 -7.865 -6.428 1.00 66.31 116 ASN A N 1
ATOM 896 C CA . ASN A 1 116 ? 15.001 -8.673 -5.652 1.00 66.31 116 ASN A CA 1
ATOM 897 C C . ASN A 1 116 ? 14.384 -9.301 -4.390 1.00 66.31 116 ASN A C 1
ATOM 899 O O . ASN A 1 116 ? 15.039 -10.115 -3.741 1.00 66.31 116 ASN A O 1
ATOM 903 N N . VAL A 1 117 ? 13.138 -8.959 -4.040 1.00 59.34 117 VAL A N 1
ATOM 904 C CA . VAL A 1 117 ? 12.454 -9.472 -2.846 1.00 59.34 117 VAL A CA 1
ATOM 905 C C . VAL A 1 117 ? 11.178 -10.192 -3.271 1.00 59.34 117 VAL A C 1
ATOM 907 O O . VAL A 1 117 ? 10.087 -9.625 -3.305 1.00 59.34 117 VAL A O 1
ATOM 910 N N . ALA A 1 118 ? 11.311 -11.473 -3.611 1.00 48.19 118 ALA A N 1
ATOM 911 C CA . ALA A 1 118 ? 10.155 -12.349 -3.728 1.00 48.19 118 ALA A CA 1
ATOM 912 C C . ALA A 1 118 ? 9.436 -12.421 -2.361 1.00 48.19 118 ALA A C 1
ATOM 914 O O . ALA A 1 118 ? 10.101 -12.437 -1.329 1.00 48.19 118 ALA A O 1
ATOM 915 N N . HIS A 1 119 ? 8.098 -12.490 -2.364 1.00 57.69 119 HIS A N 1
ATOM 916 C CA . HIS A 1 119 ? 7.228 -13.085 -1.322 1.00 57.69 119 HIS A CA 1
ATOM 917 C C . HIS A 1 119 ? 6.213 -12.207 -0.554 1.00 57.69 119 HIS A C 1
ATOM 919 O O . HIS A 1 119 ? 5.393 -12.804 0.139 1.00 57.69 119 HIS A O 1
ATOM 925 N N . HIS A 1 120 ? 6.153 -10.868 -0.662 1.00 65.12 120 HIS A N 1
ATOM 926 C CA . HIS A 1 120 ? 5.241 -10.091 0.222 1.00 65.12 120 HIS A CA 1
ATOM 927 C C . HIS A 1 120 ? 4.117 -9.288 -0.448 1.00 65.12 120 HIS A C 1
ATOM 929 O O . HIS A 1 120 ? 3.023 -9.224 0.110 1.00 65.12 120 HIS A O 1
ATOM 935 N N . ALA A 1 121 ? 4.345 -8.698 -1.619 1.00 75.88 121 ALA A N 1
ATOM 936 C CA . ALA A 1 121 ? 3.305 -8.042 -2.412 1.00 75.88 121 ALA A CA 1
ATOM 937 C C . ALA A 1 121 ? 3.741 -7.988 -3.886 1.00 75.88 121 ALA A C 1
ATOM 939 O O . ALA A 1 121 ? 4.945 -7.918 -4.152 1.00 75.88 121 ALA A O 1
ATOM 940 N N . PRO A 1 122 ? 2.804 -8.043 -4.849 1.00 82.25 122 PRO A N 1
ATOM 941 C CA . PRO A 1 122 ? 3.128 -7.951 -6.267 1.00 82.25 122 PRO A CA 1
ATOM 942 C C . PRO A 1 122 ? 3.738 -6.588 -6.615 1.00 82.25 122 PRO A C 1
ATOM 944 O O . PRO A 1 122 ? 3.294 -5.555 -6.114 1.00 82.25 122 PRO A O 1
ATOM 947 N N . LEU A 1 123 ? 4.734 -6.598 -7.504 1.00 84.56 123 LEU A N 1
ATOM 948 C CA . LEU A 1 123 ? 5.301 -5.403 -8.125 1.00 84.56 123 LEU A CA 1
ATOM 949 C C . LEU A 1 123 ? 4.688 -5.209 -9.514 1.00 84.56 123 LEU A C 1
ATOM 951 O O . LEU A 1 123 ? 4.760 -6.110 -10.350 1.00 84.56 123 LEU A O 1
ATOM 955 N N . VAL A 1 124 ? 4.141 -4.024 -9.767 1.00 84.12 124 VAL A N 1
ATOM 956 C CA . VAL A 1 124 ? 3.578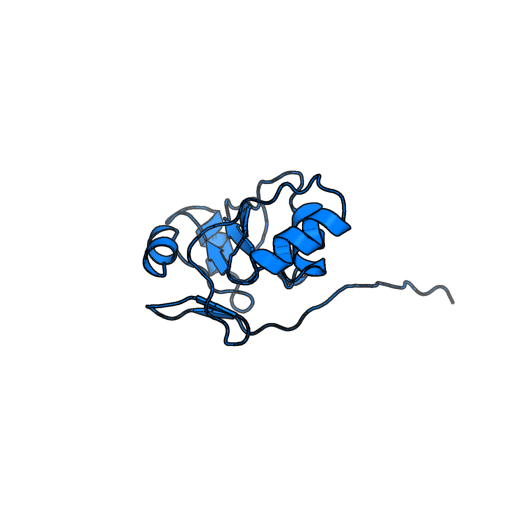 -3.621 -11.063 1.00 84.12 124 VAL A CA 1
ATOM 957 C C . VAL A 1 124 ? 4.154 -2.292 -11.525 1.00 84.12 124 VAL A C 1
ATOM 959 O O . VAL A 1 124 ? 4.622 -1.486 -10.729 1.00 84.12 124 VAL A O 1
ATOM 962 N N . SER A 1 125 ? 4.107 -2.027 -12.824 1.00 81.44 125 SER A N 1
ATOM 963 C CA . SER A 1 125 ? 4.316 -0.665 -13.326 1.00 81.44 125 SER A CA 1
ATOM 964 C C . SER A 1 125 ? 3.085 0.209 -13.062 1.00 81.44 125 SER A C 1
ATOM 966 O O . SER A 1 125 ? 1.965 -0.293 -12.953 1.00 81.44 125 SER A O 1
ATOM 968 N N . MET A 1 126 ? 3.265 1.533 -13.027 1.00 78.06 126 MET A N 1
ATOM 969 C CA . MET A 1 126 ? 2.139 2.472 -12.922 1.00 78.06 126 MET A CA 1
ATOM 970 C C . MET A 1 126 ? 1.151 2.316 -14.088 1.00 78.06 126 MET A C 1
ATOM 972 O O . MET A 1 126 ? -0.053 2.390 -13.887 1.00 78.06 126 MET A O 1
ATOM 976 N N . GLU A 1 127 ? 1.641 2.038 -15.296 1.00 78.38 127 GLU A N 1
ATOM 977 C CA . GLU A 1 127 ? 0.789 1.793 -16.465 1.00 78.38 127 GLU A CA 1
ATOM 978 C C . GLU A 1 127 ? -0.068 0.535 -16.317 1.00 78.38 127 GLU A C 1
ATOM 980 O O . GLU A 1 127 ? -1.223 0.527 -16.728 1.00 78.38 127 GLU A O 1
ATOM 985 N N . GLN A 1 128 ? 0.485 -0.537 -15.743 1.00 75.31 128 GLN A N 1
ATOM 986 C CA . GLN A 1 128 ? -0.288 -1.739 -15.435 1.00 75.31 128 GLN A CA 1
ATOM 987 C C . GLN A 1 128 ? -1.313 -1.457 -14.345 1.00 75.31 128 GLN A C 1
ATOM 989 O O . GLN A 1 128 ? -2.454 -1.866 -14.495 1.00 75.31 128 GLN A O 1
ATOM 994 N N . LEU A 1 129 ? -0.934 -0.716 -13.299 1.00 76.69 129 LEU A N 1
ATOM 995 C CA . LEU A 1 129 ? -1.859 -0.325 -12.241 1.00 76.69 129 LEU A CA 1
ATOM 996 C C . LEU A 1 129 ? -3.052 0.461 -12.803 1.00 76.69 129 LEU A C 1
ATOM 998 O O . LEU A 1 129 ? -4.190 0.121 -12.518 1.00 76.69 129 LEU A O 1
ATOM 1002 N N . LEU A 1 130 ? -2.792 1.448 -13.663 1.00 75.50 130 LEU A N 1
ATOM 1003 C CA . LEU A 1 130 ? -3.823 2.263 -14.313 1.00 75.50 130 LEU A CA 1
ATOM 1004 C C . LEU A 1 130 ? -4.715 1.483 -15.290 1.00 75.50 130 LEU A C 1
ATOM 1006 O O . LEU A 1 130 ? -5.787 1.963 -15.617 1.00 75.50 130 LEU A O 1
ATOM 1010 N N . LYS A 1 131 ? -4.285 0.316 -15.784 1.00 74.88 131 LYS A N 1
ATOM 1011 C CA . LYS A 1 131 ? -5.100 -0.543 -16.664 1.00 74.88 131 LYS A CA 1
ATOM 1012 C C . LYS A 1 131 ? -6.062 -1.454 -15.903 1.00 74.88 131 LYS A C 1
ATOM 1014 O O . LYS A 1 131 ? -6.971 -2.002 -16.515 1.00 74.88 131 LYS A O 1
ATOM 1019 N N . LEU A 1 132 ? -5.852 -1.647 -14.601 1.00 66.31 132 LEU A N 1
ATOM 1020 C CA . LEU A 1 132 ? -6.690 -2.509 -13.751 1.00 66.31 132 LEU A CA 1
ATOM 1021 C C . LEU A 1 132 ? -7.986 -1.821 -13.295 1.00 66.31 132 LEU A C 1
ATOM 1023 O O . LEU A 1 132 ? -8.769 -2.406 -12.539 1.00 66.31 132 LEU A O 1
ATOM 1027 N N . PHE A 1 133 ? -8.170 -0.576 -13.726 1.00 63.12 133 PHE A N 1
ATOM 1028 C CA . PHE A 1 133 ? -8.985 0.465 -13.128 1.00 63.12 133 PHE A CA 1
ATOM 1029 C C . PHE A 1 133 ? -9.635 1.311 -14.221 1.00 63.12 133 PHE A C 1
ATOM 1031 O O . PHE A 1 133 ? -10.819 1.666 -14.032 1.00 63.12 133 PHE A O 1
#

Organism: NCBI:txid1076179

pLDDT: mean 81.85, std 9.16, range [48.19, 93.25]

Sequence (133 aa):
MPYYLIEKRVGFRFAELTSDALTINGNRISGVSFEPDFLLPEEEFETLCGEDASRYVFLKDSDPALEAKLERCSKFGVPVVMGLTGVRNPSFFSTYPCVCVFTAVPGSEGEKSGRNVAHHAPLVSMEQLLKLF

Radius of gyration: 15.19 Å; chains: 1; bounding box: 34×28×51 Å

Secondary structure (DSSP, 8-state):
--------------EEE-SS-EEETTEEPPS-B----TTS-HHHHHHHHHHTTT-BEEEETT-TTHHHHHHHHHHHT--EEEEE-SSS-GGGGGG-TTEEEEEE-TTSHHHHHHHT--SSS-EEEHHHHHH--

Foldseek 3Di:
DDDDDDDADDDDWDWDDDLAFTDINNATADLDADDDDLPDDLVVVLVVCVVRVRYAHEDEPPDPCVVSVLVSCQVNVHAYEYEFQQPDAPVVCQRRPNDAEYEYAPPHNRVVRVVVDPDRHYYDYPVSSNNND